Protein AF-A0A914M319-F1 (afdb_monomer_lite)

Radius of gyration: 17.96 Å; chains: 1; bounding box: 34×29×53 Å

Foldseek 3Di:
DDDDCPPPCNLQVQLVVCVVVVNVVSNVVSVCVSVVVVVVVVVVCVVVVHDDDDDQWDDDPPDIDGPCDPVVVVVVVD

InterPro domains:
  IPR037239 Oxysterol-binding protein superfamily [SSF144000] (2-73)

pLDDT: mean 92.93, std 8.38, range [50.28, 98.5]

Organism: Meloidogyne incognita (NCBI:txid6306)

Secondary structure (DSSP, 8-state):
----TTSHHHHTHHHHHHHHTT-HHHHHHHHHHHHHHHHHHHHHHHHTT-----SSEEEETTEEEETT-HHHHHHH--

Structure (mmCIF, N/CA/C/O backbone):
data_AF-A0A914M319-F1
#
_entry.id   AF-A0A914M319-F1
#
loop_
_atom_site.group_PDB
_atom_site.id
_atom_site.type_symbol
_atom_site.label_atom_id
_atom_site.label_alt_id
_atom_site.label_comp_id
_atom_site.label_asym_id
_atom_site.label_entity_id
_atom_site.label_seq_id
_atom_site.pdbx_PDB_ins_code
_atom_site.Cartn_x
_atom_site.Cartn_y
_atom_site.Cartn_z
_atom_site.occupancy
_atom_site.B_iso_or_equiv
_atom_site.auth_seq_id
_atom_site.auth_comp_id
_atom_site.auth_asym_id
_atom_site.auth_atom_id
_atom_site.pdbx_PDB_model_num
ATOM 1 N N . MET A 1 1 ? 19.057 0.571 7.225 1.00 69.19 1 MET A N 1
ATOM 2 C CA . MET A 1 1 ? 17.605 0.482 7.513 1.00 69.19 1 MET A CA 1
ATOM 3 C C . MET A 1 1 ? 16.981 -0.584 6.622 1.00 69.19 1 MET A C 1
ATOM 5 O O . MET A 1 1 ? 17.262 -0.587 5.430 1.00 69.19 1 MET A O 1
ATOM 9 N N . LYS A 1 2 ? 16.187 -1.503 7.183 1.00 87.75 2 LYS A N 1
ATOM 10 C CA . LYS A 1 2 ? 15.489 -2.569 6.446 1.00 87.75 2 LYS A CA 1
ATOM 11 C C . LYS A 1 2 ? 14.004 -2.221 6.408 1.00 87.75 2 LYS A C 1
ATOM 13 O O . LYS A 1 2 ? 13.401 -2.104 7.465 1.00 87.75 2 LYS A O 1
ATOM 18 N N . GLN A 1 3 ? 13.446 -2.051 5.214 1.00 92.12 3 GLN A N 1
ATOM 19 C CA . GLN A 1 3 ? 12.029 -1.727 5.049 1.00 92.12 3 GLN A CA 1
ATOM 20 C C . GLN A 1 3 ? 11.144 -2.935 5.344 1.00 92.12 3 GLN A C 1
ATOM 22 O O . GLN A 1 3 ? 11.455 -4.060 4.927 1.00 92.12 3 GLN A O 1
ATOM 27 N N . GLU A 1 4 ? 10.026 -2.710 6.022 1.00 94.12 4 GLU A N 1
ATOM 28 C CA . GLU A 1 4 ? 9.002 -3.726 6.230 1.00 94.12 4 GLU A CA 1
ATOM 29 C C . GLU A 1 4 ? 8.323 -4.128 4.912 1.00 94.12 4 GLU A C 1
ATOM 31 O O . GLU A 1 4 ? 8.364 -3.417 3.910 1.00 94.12 4 GLU A O 1
ATOM 36 N N . GLU A 1 5 ? 7.693 -5.303 4.887 1.00 93.44 5 GLU A N 1
ATOM 37 C CA . GLU A 1 5 ? 7.123 -5.878 3.662 1.00 93.44 5 GLU A CA 1
ATOM 38 C C . GLU A 1 5 ? 6.057 -4.987 3.004 1.00 93.44 5 GLU A C 1
ATOM 40 O O . GLU A 1 5 ? 5.978 -4.920 1.777 1.00 93.44 5 GLU A O 1
ATOM 45 N N . ARG A 1 6 ? 5.252 -4.291 3.815 1.00 93.31 6 ARG A N 1
ATOM 46 C CA . ARG A 1 6 ? 4.151 -3.433 3.353 1.00 93.31 6 ARG A CA 1
ATOM 47 C C . ARG A 1 6 ? 4.546 -1.963 3.184 1.00 93.31 6 ARG A C 1
ATOM 49 O O . ARG A 1 6 ? 3.692 -1.152 2.839 1.00 93.31 6 ARG A O 1
ATOM 56 N N . GLU A 1 7 ? 5.816 -1.609 3.385 1.00 95.81 7 GLU A N 1
ATOM 57 C CA . GLU A 1 7 ? 6.307 -0.272 3.045 1.00 95.81 7 GLU A CA 1
ATOM 58 C C . GLU A 1 7 ? 6.369 -0.083 1.528 1.00 95.81 7 GLU A C 1
ATOM 60 O O . GLU A 1 7 ? 6.865 -0.946 0.800 1.00 95.81 7 GLU A O 1
ATOM 65 N N . SER A 1 8 ? 5.929 1.082 1.047 1.00 95.88 8 SER A N 1
ATOM 66 C CA . SER A 1 8 ? 5.703 1.341 -0.380 1.00 95.88 8 SER A CA 1
ATOM 67 C C . SER A 1 8 ? 6.907 1.019 -1.265 1.00 95.88 8 SER A C 1
ATOM 69 O O . SER A 1 8 ? 6.757 0.340 -2.276 1.00 95.88 8 SER A O 1
ATOM 71 N N . ARG A 1 9 ? 8.116 1.448 -0.884 1.00 95.50 9 ARG A N 1
ATOM 72 C CA . ARG A 1 9 ? 9.327 1.194 -1.684 1.00 95.50 9 ARG A CA 1
ATOM 73 C C . ARG A 1 9 ? 9.635 -0.301 -1.811 1.00 95.50 9 ARG A C 1
ATOM 75 O O . ARG A 1 9 ? 9.978 -0.745 -2.902 1.00 95.50 9 ARG A O 1
ATOM 82 N N . ARG A 1 10 ? 9.480 -1.085 -0.738 1.00 95.88 10 ARG A N 1
ATOM 83 C CA . ARG A 1 10 ? 9.703 -2.538 -0.775 1.00 95.88 10 ARG A CA 1
ATOM 84 C C . ARG A 1 10 ? 8.586 -3.254 -1.527 1.00 95.88 10 ARG A C 1
ATOM 86 O O . ARG A 1 10 ? 8.888 -4.114 -2.353 1.00 95.88 10 ARG A O 1
ATOM 93 N N . LEU A 1 11 ? 7.334 -2.881 -1.272 1.00 97.25 11 LEU A N 1
ATOM 94 C CA . LEU A 1 11 ? 6.154 -3.478 -1.895 1.00 97.25 11 LEU A CA 1
ATOM 95 C C . LEU A 1 11 ? 6.158 -3.288 -3.419 1.00 97.25 11 LEU A C 1
ATOM 97 O O . LEU A 1 11 ? 5.942 -4.240 -4.163 1.00 97.25 11 LEU A O 1
ATOM 101 N N . TRP A 1 12 ? 6.467 -2.076 -3.884 1.00 97.69 12 TRP A N 1
ATOM 102 C CA . TRP A 1 12 ? 6.421 -1.704 -5.300 1.00 97.69 12 TRP A CA 1
ATOM 103 C C . TRP A 1 12 ? 7.745 -1.897 -6.048 1.00 97.69 12 TRP A C 1
ATOM 105 O O . TRP A 1 12 ? 7.809 -1.603 -7.240 1.00 97.69 12 TRP A O 1
ATOM 115 N N . ARG A 1 13 ? 8.792 -2.430 -5.397 1.00 97.44 13 ARG A N 1
ATOM 116 C CA . ARG A 1 13 ? 10.158 -2.492 -5.953 1.00 97.44 13 ARG A CA 1
ATOM 117 C C . ARG A 1 13 ? 10.248 -3.126 -7.346 1.00 97.44 13 ARG A C 1
ATOM 119 O O . ARG A 1 13 ? 11.059 -2.703 -8.157 1.00 97.44 13 ARG A O 1
ATOM 126 N N . HIS A 1 14 ? 9.449 -4.161 -7.622 1.00 97.75 14 HIS A N 1
ATOM 127 C CA . HIS A 1 14 ? 9.497 -4.861 -8.909 1.00 97.75 14 HIS A CA 1
ATOM 128 C C . HIS A 1 14 ? 8.795 -4.062 -10.006 1.00 97.75 14 HIS A C 1
ATOM 130 O O . HIS A 1 14 ? 9.263 -4.053 -11.138 1.00 97.75 14 HIS A O 1
ATOM 136 N N . VAL A 1 15 ? 7.719 -3.350 -9.659 1.00 98.06 15 VAL A N 1
ATOM 137 C CA . VAL A 1 15 ? 7.026 -2.449 -10.585 1.00 98.06 15 VAL A CA 1
ATOM 138 C C . VAL A 1 15 ? 7.952 -1.300 -10.956 1.00 98.06 15 VAL A C 1
ATOM 140 O O . VAL A 1 15 ? 8.189 -1.066 -12.134 1.00 98.06 15 VAL A O 1
AT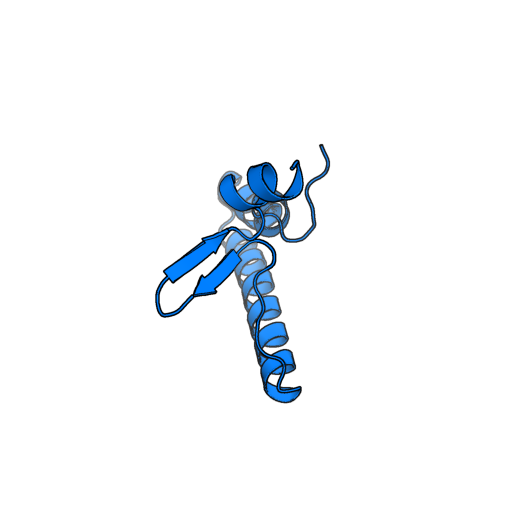OM 143 N N . THR A 1 16 ? 8.542 -0.628 -9.965 1.00 97.81 16 THR A N 1
ATOM 144 C CA . THR A 1 16 ? 9.435 0.510 -10.218 1.00 97.81 16 THR A CA 1
ATOM 145 C C . THR A 1 16 ? 10.696 0.099 -10.976 1.00 97.81 16 THR A C 1
ATOM 147 O O . THR A 1 16 ? 11.118 0.820 -11.873 1.00 97.81 16 THR A O 1
ATOM 150 N N . LEU A 1 17 ? 11.269 -1.073 -10.682 1.00 98.12 17 LEU A N 1
ATOM 151 C CA . LEU A 1 17 ? 12.421 -1.601 -11.416 1.00 98.12 17 LEU A CA 1
ATOM 152 C C . LEU A 1 17 ? 12.081 -1.970 -12.866 1.00 98.12 17 LEU A C 1
ATOM 154 O O . LEU A 1 17 ? 12.898 -1.748 -13.755 1.00 98.12 17 LEU A O 1
ATOM 158 N N . ALA A 1 18 ? 10.901 -2.543 -13.110 1.00 98.12 18 ALA A N 1
ATOM 159 C CA . ALA A 1 18 ? 10.452 -2.875 -14.457 1.00 98.12 18 ALA A CA 1
ATOM 160 C C . ALA A 1 18 ? 10.174 -1.613 -15.282 1.00 98.12 18 ALA A C 1
ATOM 162 O O . ALA A 1 18 ? 10.638 -1.529 -16.412 1.00 98.12 18 ALA A O 1
ATOM 163 N N . LEU A 1 19 ? 9.528 -0.604 -14.686 1.00 98.19 19 LEU A N 1
ATOM 164 C CA . LEU A 1 19 ? 9.337 0.710 -15.310 1.00 98.19 19 LEU A CA 1
ATOM 165 C C . LEU A 1 19 ? 10.672 1.398 -15.616 1.00 98.19 19 LEU A C 1
ATOM 167 O O . LEU A 1 19 ? 10.846 1.937 -16.699 1.00 98.19 19 LEU A O 1
ATOM 171 N N . PHE A 1 20 ? 11.639 1.334 -14.697 1.00 98.12 20 PHE A N 1
ATOM 172 C CA . PHE A 1 20 ? 12.982 1.876 -14.926 1.00 98.12 20 PHE A CA 1
ATOM 173 C C . PHE A 1 20 ? 13.696 1.214 -16.116 1.00 98.12 20 PHE A C 1
ATOM 175 O O . PHE A 1 20 ? 14.509 1.846 -16.780 1.00 98.12 20 PHE A O 1
ATOM 182 N N . ARG A 1 21 ? 13.393 -0.058 -16.392 1.00 98.19 21 ARG A N 1
ATOM 183 C CA . ARG A 1 21 ? 13.925 -0.820 -17.533 1.00 98.19 21 ARG A CA 1
ATOM 184 C C . ARG A 1 21 ? 13.029 -0.769 -18.770 1.00 98.19 21 ARG A C 1
ATOM 186 O O . ARG A 1 21 ? 13.244 -1.562 -19.680 1.00 98.19 21 ARG A O 1
ATOM 193 N N . ASP A 1 22 ? 12.012 0.089 -18.762 1.00 97.50 22 ASP A N 1
ATOM 194 C CA . ASP A 1 22 ? 11.000 0.208 -19.816 1.00 97.50 22 ASP A CA 1
ATOM 195 C C . ASP A 1 22 ? 10.306 -1.125 -20.173 1.00 97.50 22 ASP A C 1
ATOM 197 O O . ASP A 1 22 ? 9.871 -1.374 -21.293 1.00 97.50 22 ASP A O 1
ATOM 201 N N . ASN A 1 23 ? 10.199 -2.032 -19.197 1.00 98.06 23 ASN A N 1
ATOM 202 C CA . ASN A 1 23 ? 9.543 -3.323 -19.364 1.00 98.06 23 ASN A CA 1
ATOM 203 C C . ASN A 1 23 ? 8.113 -3.263 -18.811 1.00 98.06 23 ASN A C 1
ATOM 205 O O . ASN A 1 23 ? 7.842 -3.599 -17.650 1.00 98.06 23 ASN A O 1
ATOM 209 N N . ILE A 1 24 ? 7.193 -2.818 -19.664 1.00 98.19 24 ILE A N 1
ATOM 210 C CA . ILE A 1 24 ? 5.785 -2.595 -19.314 1.00 98.19 24 ILE A CA 1
ATOM 211 C C . ILE A 1 24 ? 5.054 -3.896 -18.968 1.00 98.19 24 ILE A C 1
ATOM 213 O O . ILE A 1 24 ? 4.223 -3.906 -18.053 1.00 98.19 24 ILE A O 1
ATOM 217 N N . ASP A 1 25 ? 5.385 -5.006 -19.627 1.00 98.31 25 ASP A N 1
ATOM 218 C CA . ASP A 1 25 ? 4.751 -6.301 -19.369 1.00 98.31 25 ASP A CA 1
ATOM 219 C C . ASP A 1 25 ? 5.044 -6.793 -17.952 1.00 98.31 25 ASP A C 1
ATOM 221 O O . ASP A 1 25 ? 4.131 -7.180 -17.214 1.00 98.31 25 ASP A O 1
ATOM 225 N N . VAL A 1 26 ? 6.310 -6.723 -17.529 1.00 98.19 26 VAL A N 1
ATOM 226 C CA . VAL A 1 26 ? 6.712 -7.105 -16.170 1.00 98.19 26 VAL A CA 1
ATOM 227 C C . VAL A 1 26 ? 6.129 -6.136 -15.142 1.00 98.19 26 VAL A C 1
ATOM 229 O O . VAL A 1 26 ? 5.626 -6.580 -14.107 1.00 98.19 26 VAL A O 1
ATOM 232 N N . ALA A 1 27 ? 6.129 -4.828 -15.421 1.00 98.38 27 ALA A N 1
ATOM 233 C CA . ALA A 1 27 ? 5.520 -3.837 -14.534 1.00 98.38 27 ALA A CA 1
ATOM 234 C C . ALA A 1 27 ? 4.023 -4.119 -14.319 1.00 98.38 27 ALA A C 1
ATOM 236 O O . ALA A 1 27 ? 3.536 -4.106 -13.185 1.00 98.38 27 ALA A O 1
ATOM 237 N N . THR A 1 28 ? 3.308 -4.445 -15.397 1.00 98.44 28 THR A N 1
ATOM 238 C CA . THR 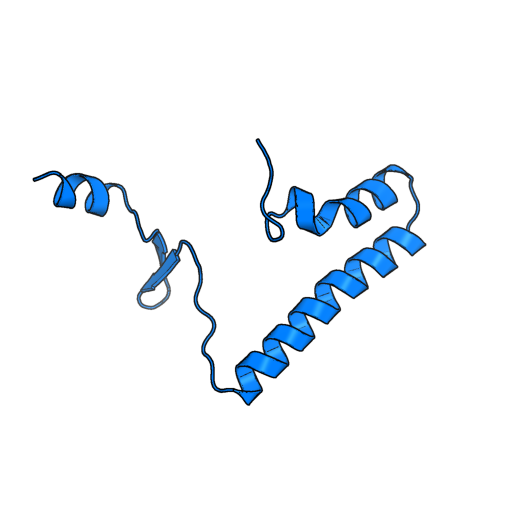A 1 28 ? 1.880 -4.774 -15.377 1.00 98.44 28 THR A CA 1
ATOM 239 C C . THR A 1 28 ? 1.606 -6.044 -14.581 1.00 98.44 28 THR A C 1
ATOM 241 O O . THR A 1 28 ? 0.705 -6.056 -13.742 1.00 98.44 28 THR A O 1
ATOM 244 N N . GLN A 1 29 ? 2.389 -7.104 -14.790 1.00 98.44 29 GLN A N 1
ATOM 245 C CA . GLN A 1 29 ? 2.248 -8.354 -14.037 1.00 98.44 29 GLN A CA 1
ATOM 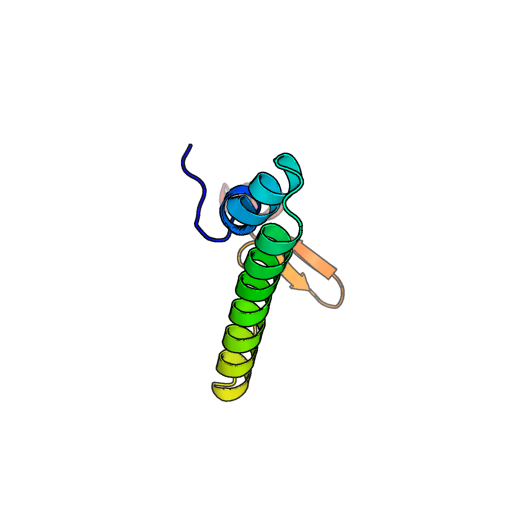246 C C . GLN A 1 29 ? 2.514 -8.152 -12.541 1.00 98.44 29 GLN A C 1
ATOM 248 O O . GLN A 1 29 ? 1.706 -8.570 -11.709 1.00 98.44 29 GLN A O 1
ATOM 253 N N . ALA A 1 30 ? 3.591 -7.446 -12.189 1.00 98.06 30 ALA A N 1
ATOM 254 C CA . ALA A 1 30 ? 3.922 -7.146 -10.799 1.00 98.06 30 ALA A CA 1
ATOM 255 C C . ALA A 1 30 ? 2.842 -6.281 -10.124 1.00 98.06 30 ALA A C 1
ATOM 257 O O . ALA A 1 30 ? 2.436 -6.576 -8.999 1.00 98.06 30 ALA A O 1
ATOM 258 N N . LYS A 1 31 ? 2.312 -5.263 -10.820 1.00 98.44 31 LYS A N 1
ATOM 259 C CA . LYS A 1 31 ? 1.186 -4.446 -10.337 1.00 98.44 31 LYS A CA 1
ATOM 260 C C . LYS A 1 31 ? -0.054 -5.305 -10.093 1.00 98.44 31 LYS A C 1
ATOM 262 O O . LYS A 1 31 ? -0.630 -5.248 -9.008 1.00 98.44 31 LYS A O 1
ATOM 267 N N . ARG A 1 32 ? -0.442 -6.128 -11.075 1.00 98.50 32 ARG A N 1
ATOM 268 C CA . ARG A 1 32 ? -1.607 -7.021 -10.972 1.00 98.50 32 ARG A CA 1
ATOM 269 C C . ARG A 1 32 ? -1.493 -7.961 -9.778 1.00 98.50 32 ARG A C 1
ATOM 271 O O . ARG A 1 32 ? -2.479 -8.134 -9.071 1.00 98.50 32 ARG A O 1
ATOM 278 N N . TRP A 1 33 ? -0.309 -8.519 -9.530 1.00 98.25 33 TRP A N 1
ATOM 279 C CA . TRP A 1 33 ? -0.068 -9.399 -8.388 1.00 98.25 33 TRP A CA 1
ATOM 280 C C . TRP A 1 33 ? -0.297 -8.689 -7.044 1.00 98.25 33 TRP A C 1
ATOM 282 O O . TRP A 1 33 ? -1.016 -9.211 -6.192 1.00 98.25 33 TRP A O 1
ATOM 292 N N . ILE A 1 34 ? 0.237 -7.470 -6.871 1.00 98.12 34 ILE A N 1
ATOM 293 C CA . ILE A 1 34 ? 0.043 -6.671 -5.644 1.00 98.12 34 ILE A CA 1
ATOM 294 C C . ILE A 1 34 ? -1.447 -6.381 -5.420 1.00 98.12 34 ILE A C 1
ATOM 296 O O . ILE A 1 34 ? -1.966 -6.580 -4.321 1.00 98.12 34 ILE A O 1
ATOM 300 N N . GLU A 1 35 ? -2.140 -5.922 -6.462 1.00 98.19 35 GLU A N 1
ATOM 301 C CA . GLU A 1 35 ? -3.557 -5.558 -6.384 1.00 98.19 35 GLU A CA 1
ATOM 302 C C . GLU A 1 35 ? -4.458 -6.773 -6.156 1.00 98.19 35 GLU A C 1
ATOM 304 O O . GLU A 1 35 ? -5.437 -6.676 -5.416 1.00 98.19 35 GLU A O 1
ATOM 309 N N . GLN A 1 36 ? -4.132 -7.923 -6.757 1.00 98.44 36 GLN A N 1
ATOM 310 C CA . GLN A 1 36 ? -4.882 -9.156 -6.539 1.00 98.44 36 GLN A CA 1
ATOM 311 C C . GLN A 1 36 ? -4.745 -9.625 -5.093 1.00 98.44 36 GLN A C 1
ATOM 313 O O . GLN A 1 36 ? -5.761 -9.867 -4.449 1.00 98.44 36 GLN A O 1
ATOM 318 N N . ARG A 1 37 ? -3.525 -9.618 -4.540 1.00 97.75 37 ARG A N 1
ATOM 319 C CA . ARG A 1 37 ? -3.305 -9.936 -3.123 1.00 97.75 37 ARG A CA 1
ATOM 320 C C . ARG A 1 37 ? -4.148 -9.044 -2.205 1.00 97.75 37 ARG A C 1
ATOM 322 O O . ARG A 1 37 ? -4.765 -9.537 -1.270 1.00 97.75 37 ARG A O 1
ATOM 329 N N . GLN A 1 38 ? -4.229 -7.741 -2.488 1.00 97.19 38 GLN A N 1
ATOM 330 C CA . GLN A 1 38 ? -5.063 -6.818 -1.705 1.00 97.19 38 GLN A CA 1
ATOM 331 C C . GLN A 1 38 ? -6.569 -7.090 -1.845 1.00 97.19 38 GLN A C 1
ATOM 333 O O . GLN A 1 38 ? -7.303 -6.943 -0.864 1.00 97.19 38 GLN A O 1
ATOM 338 N N . ARG A 1 39 ? -7.042 -7.485 -3.037 1.00 98.38 39 ARG A N 1
ATOM 339 C CA . ARG A 1 39 ? -8.438 -7.904 -3.248 1.00 98.38 39 ARG A CA 1
ATOM 340 C C . ARG A 1 39 ? -8.762 -9.161 -2.451 1.00 98.38 39 ARG A C 1
ATOM 342 O O . ARG A 1 39 ? -9.773 -9.173 -1.757 1.00 98.38 39 ARG A O 1
ATOM 349 N N . ASP A 1 40 ? -7.890 -10.159 -2.491 1.00 98.19 40 ASP A N 1
ATOM 350 C CA . ASP A 1 40 ? -8.089 -11.426 -1.784 1.00 98.19 40 ASP A CA 1
ATOM 351 C C . ASP A 1 40 ? -8.083 -11.211 -0.263 1.00 98.19 40 ASP A C 1
ATOM 353 O O . ASP A 1 40 ? -8.980 -11.679 0.436 1.00 98.19 40 ASP A O 1
ATOM 357 N N . GLU A 1 41 ? -7.150 -10.402 0.253 1.00 96.50 41 GLU A N 1
ATOM 358 C CA . GLU A 1 41 ? -7.115 -10.006 1.668 1.00 96.50 41 GLU A CA 1
ATOM 359 C C . GLU A 1 41 ? -8.367 -9.221 2.094 1.00 96.50 41 GLU A C 1
ATOM 361 O O . GLU A 1 41 ? -8.795 -9.310 3.245 1.00 96.50 41 GLU A O 1
ATOM 366 N N . LYS A 1 42 ? -8.954 -8.412 1.203 1.00 96.75 42 LYS A N 1
ATOM 367 C CA . LYS A 1 42 ? -10.231 -7.738 1.475 1.00 96.75 42 LYS A CA 1
ATOM 368 C C . LYS A 1 42 ? -11.373 -8.746 1.538 1.00 96.75 42 LYS A C 1
ATOM 370 O O . LYS A 1 42 ? -12.110 -8.735 2.515 1.00 96.75 42 LYS A O 1
ATOM 375 N N . ILE A 1 43 ? -11.480 -9.623 0.542 1.00 97.56 43 ILE A N 1
ATOM 376 C CA . ILE A 1 43 ? -12.514 -10.663 0.490 1.00 97.56 43 ILE A CA 1
ATOM 377 C C . ILE A 1 43 ? -12.455 -11.535 1.746 1.00 97.56 43 ILE A C 1
ATOM 379 O O . ILE A 1 43 ? -13.494 -11.833 2.326 1.00 97.56 43 ILE A O 1
ATOM 383 N N . GLN A 1 44 ? -11.256 -11.920 2.188 1.00 97.75 44 GLN A N 1
ATOM 384 C CA . GLN A 1 44 ? -11.095 -12.730 3.391 1.00 97.75 44 GLN A CA 1
ATOM 385 C C . GLN A 1 44 ? -11.576 -11.995 4.646 1.00 97.75 44 GLN A C 1
ATOM 387 O O . GLN A 1 44 ? -12.337 -12.559 5.425 1.00 97.75 44 GLN A O 1
ATOM 392 N N . ARG A 1 45 ? -11.211 -10.717 4.807 1.00 97.25 45 ARG A N 1
ATOM 393 C CA . ARG A 1 45 ? -11.690 -9.895 5.928 1.00 97.25 45 ARG A CA 1
ATOM 394 C C . ARG A 1 45 ? -13.206 -9.744 5.930 1.00 97.25 45 ARG A C 1
ATOM 396 O O . ARG A 1 45 ? -13.815 -9.878 6.985 1.00 97.25 45 ARG A O 1
ATOM 403 N N . ASP A 1 46 ? -13.800 -9.505 4.763 1.00 96.50 46 ASP A N 1
ATOM 404 C CA . ASP A 1 46 ? -15.251 -9.365 4.623 1.00 96.50 46 ASP A CA 1
ATOM 405 C C . ASP A 1 46 ? -15.961 -10.685 4.988 1.00 96.50 46 ASP A C 1
ATOM 407 O O . ASP A 1 46 ? -16.957 -10.665 5.708 1.00 96.50 46 ASP A O 1
ATOM 411 N N . LYS A 1 47 ? -15.411 -11.841 4.577 1.00 96.88 47 LYS A N 1
ATOM 412 C CA . LYS A 1 47 ? -15.916 -13.177 4.953 1.00 96.88 47 LYS A CA 1
ATOM 413 C C . LYS A 1 47 ? -15.827 -13.451 6.454 1.00 96.88 47 LYS A C 1
ATOM 415 O O . LYS A 1 47 ? -16.724 -14.071 7.011 1.00 96.88 47 LYS A O 1
ATOM 420 N N . GLU A 1 48 ? -14.752 -13.009 7.095 1.00 97.25 48 GLU A N 1
ATOM 421 C CA . GLU A 1 48 ? -14.527 -13.184 8.535 1.00 97.25 48 GLU A CA 1
ATOM 422 C C . GLU A 1 48 ? -15.246 -12.118 9.384 1.00 97.25 48 GLU A C 1
ATOM 424 O O . GLU A 1 48 ? -15.192 -12.169 10.611 1.00 97.25 48 GLU A O 1
ATOM 429 N N . GLY A 1 49 ? -15.905 -11.133 8.760 1.00 95.69 49 GLY A N 1
ATOM 430 C CA . GLY A 1 49 ? -16.519 -10.003 9.462 1.00 95.69 49 GLY A CA 1
ATOM 431 C C . GLY A 1 49 ? -15.502 -9.072 10.138 1.00 95.69 49 GLY A C 1
ATOM 432 O O . GLY A 1 49 ? -15.853 -8.320 11.048 1.00 95.69 49 GLY A O 1
ATOM 433 N N . ILE A 1 50 ? -14.233 -9.106 9.718 1.00 94.81 50 ILE A N 1
ATOM 434 C CA . ILE A 1 50 ? -13.154 -8.310 10.308 1.00 94.81 50 ILE A CA 1
ATOM 435 C C . ILE A 1 50 ? -13.130 -6.916 9.683 1.00 94.81 50 ILE A C 1
ATOM 437 O O . ILE A 1 50 ? -12.781 -6.724 8.515 1.00 94.81 50 ILE A O 1
ATOM 441 N N . GLN A 1 51 ? -13.396 -5.899 10.499 1.00 91.06 51 GLN A N 1
ATOM 442 C CA . GLN A 1 51 ? -13.235 -4.510 10.084 1.00 91.06 51 GLN A CA 1
ATOM 443 C C . GLN A 1 51 ? -11.753 -4.161 9.867 1.00 91.06 51 GLN A C 1
ATOM 445 O O . GLN A 1 51 ? -10.895 -4.439 10.708 1.00 91.06 51 GLN A O 1
ATOM 450 N N . TRP A 1 52 ? -11.447 -3.481 8.756 1.00 90.69 52 TRP A N 1
ATOM 451 C CA . TRP A 1 52 ? -10.104 -2.946 8.515 1.00 90.69 52 TRP A CA 1
ATOM 452 C C . TRP A 1 52 ? -9.708 -1.930 9.589 1.00 90.69 52 TRP A C 1
ATOM 454 O O . TRP A 1 52 ? -10.413 -0.942 9.800 1.00 90.69 52 TRP A O 1
ATOM 464 N N . LYS A 1 53 ? -8.539 -2.127 10.205 1.00 90.44 53 LYS A N 1
ATOM 465 C CA . LYS A 1 53 ? -7.936 -1.172 11.139 1.00 90.44 53 LYS A CA 1
ATOM 466 C C . LYS A 1 53 ? -6.595 -0.686 10.602 1.00 90.44 53 LYS A C 1
ATOM 468 O O . LYS A 1 53 ? -5.703 -1.472 10.292 1.00 90.44 53 LYS A O 1
ATOM 473 N N . THR A 1 54 ? -6.439 0.627 10.515 1.00 93.50 54 THR A N 1
ATOM 474 C CA . THR A 1 54 ? -5.184 1.294 10.154 1.00 93.50 54 THR A CA 1
ATOM 475 C C . THR A 1 54 ? -4.159 1.183 11.287 1.00 93.50 54 THR A C 1
ATOM 477 O O . THR A 1 54 ? -4.502 1.242 12.471 1.00 93.50 54 THR A O 1
ATOM 480 N N . ARG A 1 55 ? -2.873 1.030 10.937 1.00 92.69 55 ARG A N 1
ATOM 481 C CA . ARG A 1 55 ? -1.788 0.861 11.923 1.00 92.69 55 ARG A CA 1
ATOM 482 C C . ARG A 1 55 ? -1.547 2.131 12.737 1.00 92.69 55 ARG A C 1
ATOM 484 O O . ARG A 1 55 ? -1.603 2.075 13.958 1.00 92.69 55 ARG A O 1
ATOM 491 N N . PHE A 1 56 ? -1.356 3.257 12.054 1.00 93.50 56 PHE A N 1
ATOM 492 C CA . PHE A 1 56 ? -0.877 4.513 12.647 1.00 93.50 56 PHE A CA 1
ATOM 493 C C . PHE A 1 56 ? -1.959 5.561 12.898 1.00 93.50 56 PHE A C 1
ATOM 495 O O . PHE A 1 56 ? -1.769 6.460 13.707 1.00 93.50 56 PHE A O 1
ATOM 502 N N . PHE A 1 57 ? -3.089 5.448 12.208 1.00 94.38 57 PHE A N 1
ATOM 503 C CA . PHE A 1 57 ? -4.178 6.413 12.298 1.00 94.38 57 PHE A CA 1
ATOM 504 C C . PHE A 1 57 ? -5.426 5.748 12.853 1.00 94.38 57 PHE A C 1
ATOM 506 O O . PHE A 1 57 ? -5.595 4.533 12.728 1.00 94.38 57 PHE A O 1
ATOM 513 N N . GLU A 1 58 ? -6.297 6.539 13.447 1.00 92.94 58 GLU A N 1
ATOM 514 C CA . GLU A 1 58 ? -7.640 6.152 13.859 1.00 92.94 58 GLU A CA 1
ATOM 515 C C . GLU A 1 58 ? -8.662 7.120 13.265 1.00 92.94 58 GLU A C 1
ATOM 517 O O . GLU A 1 58 ? -8.352 8.285 13.003 1.00 92.94 58 GLU A O 1
ATOM 522 N N . LYS A 1 59 ? -9.873 6.623 13.018 1.00 91.88 59 LYS A N 1
ATOM 523 C CA . LYS A 1 59 ? -10.955 7.416 12.440 1.00 91.88 59 LYS A CA 1
ATOM 524 C C . LYS A 1 59 ? -11.756 8.073 13.566 1.00 91.88 59 LYS A C 1
ATOM 526 O O . LYS A 1 59 ? -12.233 7.368 14.451 1.00 91.88 59 LYS A O 1
ATOM 531 N N . ILE A 1 60 ? -11.922 9.392 13.515 1.00 91.25 60 ILE A N 1
ATOM 532 C CA . ILE A 1 60 ? -12.723 10.185 14.458 1.00 91.25 60 ILE A CA 1
ATOM 533 C C . ILE A 1 60 ? -13.742 10.981 13.646 1.00 91.25 60 ILE A C 1
ATOM 535 O O . ILE A 1 60 ? -13.387 11.959 12.989 1.00 91.25 60 ILE A O 1
ATOM 539 N N . GLY A 1 61 ? -15.003 10.538 13.660 1.00 89.94 61 GLY A N 1
ATOM 540 C CA . GLY A 1 61 ? -16.032 11.076 12.766 1.00 89.94 61 GLY A CA 1
ATOM 541 C C . GLY A 1 61 ? -15.612 10.905 11.304 1.00 89.94 61 GLY A C 1
ATOM 542 O O . GLY A 1 61 ? -15.352 9.781 10.870 1.00 89.94 61 GLY A O 1
ATOM 543 N N . ASP A 1 62 ? -15.477 12.019 10.585 1.00 91.50 62 ASP A N 1
ATOM 544 C CA . ASP A 1 62 ? -15.006 12.060 9.192 1.00 91.50 62 ASP A CA 1
ATOM 545 C C . ASP A 1 62 ? -13.505 12.371 9.042 1.00 91.50 62 ASP A C 1
ATOM 547 O O . ASP A 1 62 ? -12.985 12.422 7.928 1.00 91.50 62 ASP A O 1
ATOM 551 N N . SER A 1 63 ? -12.784 12.516 10.156 1.00 91.88 63 SER A N 1
ATOM 552 C CA . SER A 1 63 ? -11.357 12.854 10.186 1.00 91.88 63 SER A CA 1
ATOM 553 C C . SER A 1 63 ? -10.482 11.669 10.607 1.00 91.88 63 SER A C 1
ATOM 555 O O . SER A 1 63 ? -10.951 10.688 11.187 1.00 91.88 63 SER A O 1
ATOM 557 N N . TRP A 1 64 ? -9.176 11.771 10.346 1.00 92.44 64 TRP A N 1
ATOM 558 C CA . TRP A 1 64 ? -8.167 10.811 10.803 1.00 92.44 64 TRP A CA 1
ATOM 559 C C . TRP A 1 64 ? -7.212 11.470 11.798 1.00 92.44 64 TRP A C 1
ATOM 561 O O . TRP A 1 64 ? -6.642 12.519 11.504 1.00 92.44 64 TRP A O 1
ATOM 571 N N . ARG A 1 65 ? -7.001 10.839 12.957 1.00 92.00 65 ARG A N 1
ATOM 572 C CA . ARG A 1 65 ? -6.019 11.261 13.968 1.00 92.00 65 ARG A CA 1
ATOM 573 C C . ARG A 1 65 ? -4.844 10.287 13.986 1.00 92.00 65 ARG A C 1
ATOM 575 O O . ARG A 1 65 ? -5.041 9.079 13.871 1.00 92.00 65 ARG A O 1
ATOM 582 N N . TYR A 1 66 ? -3.622 10.803 14.101 1.00 92.94 66 TYR A N 1
ATOM 583 C CA . TYR A 1 66 ? -2.439 9.972 14.344 1.00 92.94 66 TYR A CA 1
ATOM 584 C C . TYR A 1 66 ? -2.459 9.470 15.790 1.00 92.94 66 TYR A C 1
ATOM 586 O O . TYR A 1 66 ? -2.622 10.277 16.699 1.00 92.94 66 TYR A O 1
ATOM 594 N N . LYS A 1 67 ? -2.290 8.159 15.993 1.00 90.19 67 LYS A N 1
ATOM 595 C CA . LYS A 1 67 ? -2.447 7.509 17.307 1.00 90.19 67 LYS A CA 1
ATOM 596 C C . LYS A 1 67 ? -1.422 7.947 18.352 1.00 90.19 67 LYS A C 1
ATOM 598 O O . LYS A 1 67 ? -1.699 7.862 19.536 1.00 90.19 67 LYS A O 1
ATOM 603 N N . GLU A 1 68 ? -0.238 8.372 17.922 1.00 88.56 68 GLU A N 1
ATOM 604 C CA . GLU A 1 68 ? 0.814 8.879 18.812 1.00 88.56 68 GLU A CA 1
ATOM 605 C C . GLU A 1 68 ? 0.982 10.381 18.579 1.00 88.56 68 GLU A C 1
ATOM 607 O O . GLU A 1 68 ? 2.068 10.868 18.237 1.00 88.56 68 GLU A O 1
ATOM 612 N N . SER A 1 69 ? -0.126 11.125 18.656 1.00 87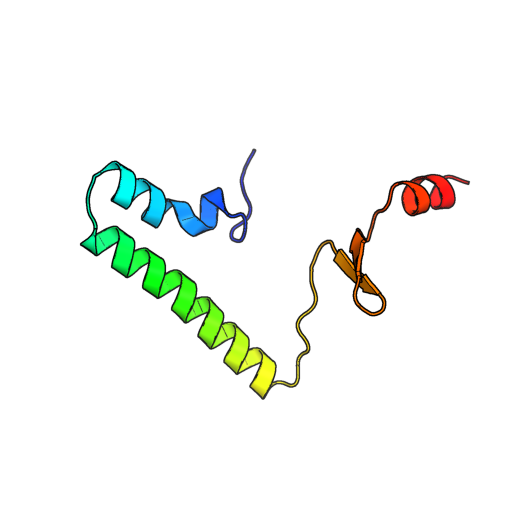.81 69 SER A N 1
ATOM 613 C CA . SER A 1 69 ? -0.077 12.565 18.430 1.00 87.81 69 SER A CA 1
ATOM 614 C C . SER A 1 69 ? 0.887 13.224 19.419 1.00 87.81 69 SER A C 1
ATOM 616 O O . SER A 1 69 ? 1.165 12.698 20.498 1.00 87.81 69 SER A O 1
ATOM 618 N N . LEU A 1 70 ? 1.435 14.385 19.051 1.00 85.44 70 LEU A N 1
ATOM 619 C CA . LEU A 1 70 ? 2.350 15.101 19.939 1.00 85.44 70 LEU A CA 1
ATOM 620 C C . LEU A 1 70 ? 1.70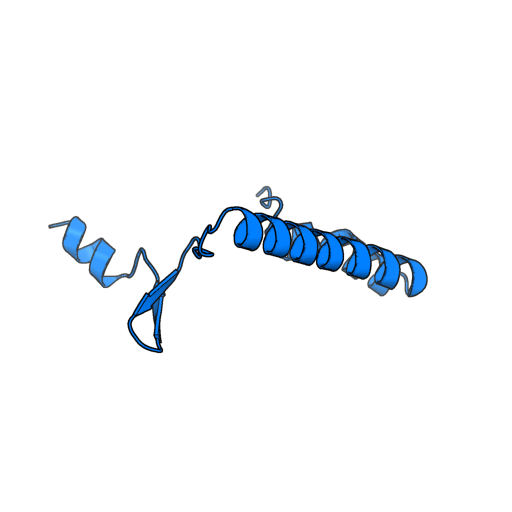5 15.364 21.309 1.00 85.44 70 LEU A C 1
ATOM 622 O O . LEU A 1 70 ? 2.368 15.191 22.324 1.00 85.44 70 LEU A O 1
ATOM 626 N N . ASN A 1 71 ? 0.415 15.704 21.318 1.00 84.81 71 ASN A N 1
ATOM 627 C CA . ASN A 1 71 ? -0.353 15.923 22.539 1.00 84.81 71 ASN A CA 1
ATOM 628 C C . ASN A 1 71 ? -0.426 14.652 23.394 1.00 84.81 71 ASN A C 1
ATOM 630 O O . ASN A 1 71 ? -0.226 14.731 24.598 1.00 84.81 71 ASN A O 1
ATOM 634 N N . ASP A 1 72 ? -0.649 13.484 22.784 1.00 84.38 72 ASP A N 1
ATOM 635 C CA . ASP A 1 72 ? -0.706 12.211 23.517 1.00 84.38 72 ASP A CA 1
ATOM 636 C C . ASP A 1 72 ? 0.653 11.840 24.121 1.00 84.38 72 ASP A C 1
ATOM 638 O O . ASP A 1 72 ? 0.713 11.292 25.217 1.00 84.38 72 ASP A O 1
ATOM 642 N N . ARG A 1 73 ? 1.754 12.158 23.428 1.00 84.75 73 ARG A N 1
ATOM 643 C CA . ARG A 1 73 ? 3.107 11.933 23.956 1.00 84.75 73 ARG A CA 1
ATOM 644 C C . ARG A 1 73 ? 3.404 12.847 25.142 1.00 84.75 73 ARG A C 1
ATOM 646 O O . ARG A 1 73 ? 3.796 12.355 26.185 1.00 84.75 73 ARG A O 1
ATOM 653 N N . ILE A 1 74 ? 3.130 14.147 25.006 1.00 87.06 74 ILE A N 1
ATOM 654 C CA . ILE A 1 74 ? 3.359 15.131 26.076 1.00 87.06 74 ILE A CA 1
ATOM 655 C C . ILE A 1 74 ? 2.497 14.829 27.312 1.00 87.06 74 ILE A C 1
ATOM 657 O O . ILE A 1 74 ? 2.976 14.962 28.431 1.00 87.06 74 ILE A O 1
ATOM 661 N N . ASN A 1 75 ? 1.242 14.407 27.126 1.00 78.69 75 ASN A N 1
ATOM 662 C CA . ASN A 1 75 ? 0.327 14.118 28.234 1.00 78.69 75 ASN A CA 1
ATOM 663 C C . ASN A 1 75 ? 0.637 12.804 28.972 1.00 78.69 75 ASN A C 1
ATOM 665 O O . ASN A 1 75 ? 0.205 12.659 30.107 1.00 78.69 75 ASN A O 1
ATOM 669 N N . ASN A 1 76 ? 1.335 11.853 28.341 1.00 71.06 76 ASN A N 1
ATOM 670 C CA . ASN A 1 76 ? 1.768 10.605 28.985 1.00 71.06 76 ASN A CA 1
ATOM 671 C C . ASN A 1 76 ? 3.112 10.739 29.726 1.00 71.06 76 ASN A C 1
ATOM 673 O O . ASN A 1 76 ? 3.476 9.831 30.470 1.00 71.06 76 ASN A O 1
ATOM 677 N N . ASP A 1 77 ? 3.846 11.834 29.503 1.00 60.94 77 ASP A N 1
ATOM 678 C CA . ASP A 1 77 ? 5.129 12.135 30.154 1.00 60.94 77 ASP A CA 1
ATOM 679 C C . ASP A 1 77 ? 4.964 12.965 31.457 1.00 60.94 77 ASP A C 1
ATOM 681 O O . ASP A 1 77 ? 5.962 13.309 32.096 1.00 60.94 77 ASP A O 1
ATOM 685 N N . LEU A 1 78 ? 3.720 13.281 31.854 1.00 50.28 78 LEU A N 1
ATOM 686 C CA . LEU A 1 78 ? 3.322 13.913 33.126 1.00 50.28 78 LEU A CA 1
ATOM 687 C C . LEU A 1 78 ? 2.596 12.908 34.028 1.00 50.28 78 LEU A C 1
ATOM 689 O O . LEU A 1 78 ? 2.812 12.984 35.259 1.00 50.28 78 LEU A O 1
#

Sequence (78 aa):
MKQEERESRRLWRHVTLALFRDNIDVATQAKRWIEQRQRDEKIQRDKEGIQWKTRFFEKIGDSWRY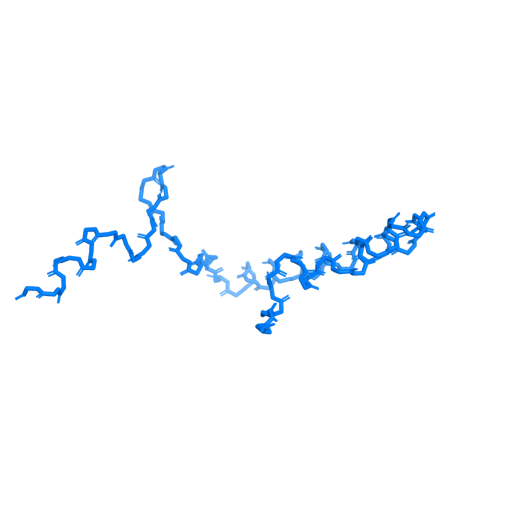KESLNDRINNDL